Protein AF-A0A420BGP9-F1 (afdb_monomer_lite)

Sequence (147 aa):
MNAETLNRTTQRAAYSGKPAFKDFQPILDAHGINYHEGDVWLTVGGDAAPDGYLFFLSVRLLDIPKALDAVLPILRSADIVYRIARNELEASKIRNSDYGHHLDGKMIQIQPSCMEQAVQHEDFIVGPYYVYVRPNLAYPIDYGETG

Foldseek 3Di:
DDDDDDDDDDDDPPPPVDDPWDFCVVLCVVVVFDFDDDDFKTKGADDFAQFWKKKFFQDDLVCVSVLCVQCVVVCVVLVWIKIAGGTSVSQVCLCVCVVHPVSHSRRIMIIGNDPVSCVVCVCSNPVPTPIDMDGNVVDDDCPPPDD

Organism: Sphingobacterium detergens (NCBI:txid1145106)

Radius of gyration: 21.25 Å; chains: 1; bounding box: 45×34×94 Å

Structure (mmCIF, N/CA/C/O backbone):
data_AF-A0A420BGP9-F1
#
_entry.id   AF-A0A420BGP9-F1
#
loop_
_atom_site.group_PDB
_atom_site.id
_atom_site.type_symbol
_atom_site.label_atom_id
_atom_site.label_alt_id
_atom_site.label_comp_id
_atom_site.label_asym_id
_atom_site.label_entity_id
_atom_site.label_seq_id
_atom_site.pdbx_PDB_ins_code
_atom_site.Cartn_x
_atom_site.Cartn_y
_atom_site.Cartn_z
_atom_site.occupancy
_atom_site.B_iso_or_equiv
_atom_site.auth_seq_id
_atom_site.auth_comp_id
_atom_site.auth_asym_id
_atom_site.auth_atom_id
_atom_site.pdbx_PDB_model_num
ATOM 1 N N . MET A 1 1 ? -22.890 15.375 60.519 1.00 49.16 1 MET A N 1
ATOM 2 C CA . MET A 1 1 ? -21.671 14.582 60.265 1.00 49.16 1 MET A CA 1
ATOM 3 C C . MET A 1 1 ? -22.089 13.284 59.604 1.00 49.16 1 MET A C 1
ATOM 5 O O . MET A 1 1 ? -22.785 12.513 60.242 1.00 49.16 1 MET A O 1
ATOM 9 N N . ASN A 1 2 ? -21.748 13.115 58.328 1.00 37.75 2 ASN A N 1
ATOM 10 C CA . ASN A 1 2 ? -21.293 11.865 57.719 1.00 37.75 2 ASN A CA 1
ATOM 11 C C . ASN A 1 2 ? -20.614 12.242 56.398 1.00 37.75 2 ASN A C 1
ATOM 13 O O . ASN A 1 2 ? -21.055 13.156 55.703 1.00 37.75 2 ASN A O 1
ATOM 17 N N . ALA A 1 3 ? -19.450 11.645 56.187 1.00 42.88 3 ALA A N 1
ATOM 18 C CA . ALA A 1 3 ? -18.437 12.060 55.241 1.00 42.88 3 ALA A CA 1
ATOM 19 C C . ALA A 1 3 ? -18.670 11.419 53.871 1.00 42.88 3 ALA A C 1
ATOM 21 O O . ALA A 1 3 ? -18.455 10.225 53.718 1.00 42.88 3 ALA A O 1
ATOM 22 N N . GLU A 1 4 ? -19.033 12.230 52.881 1.00 43.62 4 GLU A N 1
ATOM 23 C CA . GLU A 1 4 ? -18.861 11.918 51.458 1.00 43.62 4 GLU A CA 1
ATOM 24 C C . GLU A 1 4 ? -18.341 13.176 50.751 1.00 43.62 4 GLU A C 1
ATOM 26 O O . GLU A 1 4 ? -19.028 13.863 49.998 1.00 43.62 4 GLU A O 1
ATOM 31 N N . THR A 1 5 ? -17.088 13.502 51.062 1.00 49.12 5 THR A N 1
ATOM 32 C CA . THR A 1 5 ? -16.248 14.404 50.271 1.00 49.12 5 THR A CA 1
ATOM 33 C C . THR A 1 5 ? -15.076 13.575 49.737 1.00 49.12 5 THR A C 1
ATOM 35 O O . THR A 1 5 ? -14.580 12.718 50.463 1.00 49.12 5 THR A O 1
ATOM 38 N N . LEU A 1 6 ? -14.611 13.910 48.524 1.00 40.31 6 LEU A N 1
ATOM 39 C CA . LEU A 1 6 ? -13.624 13.249 47.639 1.00 40.31 6 LEU A CA 1
ATOM 40 C C . LEU A 1 6 ? -14.265 12.197 46.707 1.00 40.31 6 LEU A C 1
ATOM 42 O O . LEU A 1 6 ? -14.652 11.134 47.153 1.00 40.31 6 LEU A O 1
ATOM 46 N N . ASN A 1 7 ? -14.430 12.393 45.394 1.00 41.84 7 ASN A N 1
ATOM 47 C CA . ASN A 1 7 ? -13.567 13.093 44.443 1.00 41.84 7 ASN A CA 1
ATOM 48 C C . ASN A 1 7 ? -14.364 13.715 43.281 1.00 41.84 7 ASN A C 1
ATOM 50 O O . ASN A 1 7 ? -14.895 13.027 42.413 1.00 41.84 7 ASN A O 1
ATOM 54 N N . ARG A 1 8 ? -14.315 15.049 43.194 1.00 44.25 8 ARG A N 1
ATOM 55 C CA . ARG A 1 8 ? -14.116 15.724 41.905 1.00 44.25 8 ARG A CA 1
ATOM 56 C C . ARG A 1 8 ? -12.670 15.452 41.488 1.00 44.25 8 ARG A C 1
ATOM 58 O O . ARG A 1 8 ? -11.810 15.655 42.335 1.00 44.25 8 ARG A O 1
ATOM 65 N N . THR A 1 9 ? -12.446 15.016 40.246 1.00 44.09 9 THR A N 1
ATOM 66 C CA . THR A 1 9 ? -11.233 15.054 39.378 1.00 44.09 9 THR A CA 1
ATOM 67 C C . THR A 1 9 ? -11.354 13.789 38.513 1.00 44.09 9 THR A C 1
ATOM 69 O O . THR A 1 9 ? -11.141 12.696 39.009 1.00 44.09 9 THR A O 1
ATOM 72 N N . THR A 1 10 ? -11.930 13.813 37.309 1.00 41.25 10 THR A N 1
ATOM 73 C CA . THR A 1 10 ? -11.361 14.464 36.122 1.00 41.25 10 THR A CA 1
ATOM 74 C C . THR A 1 10 ? -12.482 14.820 35.136 1.00 41.25 10 THR A C 1
ATOM 76 O O . THR A 1 10 ? -12.994 13.977 34.404 1.00 41.25 10 THR A O 1
ATOM 79 N N . GLN A 1 11 ? -12.854 16.100 35.096 1.00 40.59 11 GLN A N 1
ATOM 80 C CA . GLN A 1 11 ? -13.296 16.728 33.852 1.00 40.59 11 GLN A CA 1
ATOM 81 C C . GLN A 1 11 ? -12.111 16.760 32.874 1.00 40.59 11 GLN A C 1
ATOM 83 O O . GLN A 1 11 ? -10.978 16.962 33.305 1.00 40.59 11 GLN A O 1
ATOM 88 N N . ARG A 1 12 ? -12.429 16.706 31.572 1.00 36.25 12 ARG A N 1
ATOM 89 C CA . ARG A 1 12 ? -11.566 16.935 30.393 1.00 36.25 12 ARG A CA 1
ATOM 90 C C . ARG A 1 12 ? -10.808 15.717 29.851 1.00 36.25 12 ARG A C 1
ATOM 92 O O . ARG A 1 12 ? -9.587 15.671 29.891 1.00 36.25 12 ARG A O 1
ATOM 99 N N . ALA A 1 13 ? -11.516 14.861 29.119 1.00 37.97 13 ALA A N 1
ATOM 100 C CA . ALA A 1 13 ? -11.047 14.610 27.760 1.00 37.97 13 ALA A CA 1
ATOM 101 C C . ALA A 1 13 ? -11.602 15.757 26.912 1.00 37.97 13 ALA A C 1
ATOM 103 O O . ALA A 1 13 ? -12.792 15.815 26.605 1.00 37.97 13 ALA A O 1
ATOM 104 N N . ALA A 1 14 ? -10.761 16.757 26.667 1.00 41.56 14 ALA A N 1
ATOM 105 C CA . ALA A 1 14 ? -11.062 17.786 25.697 1.00 4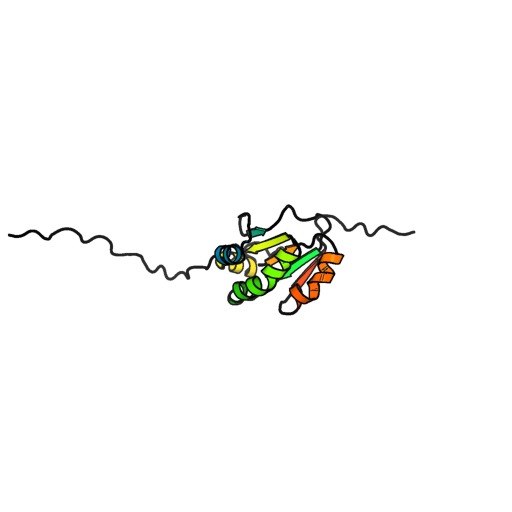1.56 14 ALA A CA 1
ATOM 106 C C . ALA A 1 14 ? -11.384 17.090 24.369 1.00 41.56 14 ALA A C 1
ATOM 108 O O . ALA A 1 14 ? -10.537 16.385 23.823 1.00 41.56 14 ALA A O 1
ATOM 109 N N . TYR A 1 15 ? -12.590 17.309 23.843 1.00 44.19 15 TYR A N 1
ATOM 110 C CA . TYR A 1 15 ? -12.827 17.231 22.408 1.00 44.19 15 TYR A CA 1
ATOM 111 C C . TYR A 1 15 ? -11.928 18.292 21.761 1.00 44.19 15 TYR A C 1
ATOM 113 O O . TYR A 1 15 ? -12.325 19.427 21.511 1.00 44.19 15 TYR A O 1
ATOM 121 N N . SER A 1 16 ? -10.660 17.942 21.559 1.00 42.75 16 SER A N 1
ATOM 122 C CA . SER A 1 16 ? -9.833 18.554 20.536 1.00 42.75 16 SER A CA 1
ATOM 123 C C . SER A 1 16 ? -10.553 18.218 19.238 1.00 42.75 16 SER A C 1
ATOM 125 O O . SER A 1 16 ? -10.522 17.065 18.823 1.00 42.75 16 SER A O 1
ATOM 127 N N . GLY A 1 17 ? -11.253 19.184 18.641 1.00 45.53 17 GLY A N 1
ATOM 128 C CA . GLY A 1 17 ? -11.981 19.059 17.371 1.00 45.53 17 GLY A CA 1
ATOM 129 C C . GLY A 1 17 ? -11.091 18.769 16.153 1.00 45.53 17 GLY A C 1
ATOM 130 O O . GLY A 1 17 ? -11.352 19.276 15.068 1.00 45.53 17 GLY A O 1
ATOM 131 N N . LYS A 1 18 ? -10.022 17.988 16.329 1.00 50.81 18 LYS A N 1
ATOM 132 C CA . LYS A 1 18 ? -9.254 17.362 15.262 1.00 50.81 18 LYS A CA 1
ATOM 133 C C . LYS A 1 18 ? -9.907 16.011 14.959 1.00 50.81 18 LYS A C 1
ATOM 135 O O . LYS A 1 18 ? -10.157 15.260 15.903 1.00 50.81 18 LYS A O 1
ATOM 140 N N . PRO A 1 19 ? -10.196 15.692 13.689 1.00 54.56 19 PRO A N 1
ATOM 141 C CA . PRO A 1 19 ? -10.673 14.363 13.337 1.00 54.56 19 PRO A CA 1
ATOM 142 C C . PRO A 1 19 ? -9.646 13.324 13.806 1.00 54.56 19 PRO A C 1
ATOM 144 O O . PRO A 1 19 ? -8.446 13.492 13.585 1.00 54.56 19 PRO A O 1
ATOM 147 N N . ALA A 1 20 ? -10.110 12.281 14.495 1.00 70.50 20 ALA A N 1
ATOM 148 C CA . ALA A 1 20 ? -9.287 11.111 14.766 1.00 70.50 20 ALA A CA 1
ATOM 149 C C . ALA A 1 20 ? -9.042 10.417 13.421 1.00 70.50 20 ALA A C 1
ATOM 151 O O . ALA A 1 20 ? -9.976 9.880 12.828 1.00 70.50 20 ALA A O 1
ATOM 152 N N . PHE A 1 21 ? -7.817 10.512 12.910 1.00 79.44 21 PHE A N 1
ATOM 153 C CA . PHE A 1 21 ? -7.419 9.821 11.688 1.00 79.44 21 PHE A CA 1
ATOM 154 C C . PHE A 1 21 ? -7.433 8.317 11.935 1.00 79.44 21 PHE A C 1
ATOM 156 O O . PHE A 1 21 ? -6.948 7.863 12.971 1.00 79.44 21 PHE A O 1
ATOM 163 N N . LYS A 1 22 ? -8.002 7.553 11.001 1.00 88.00 22 LYS A N 1
ATOM 164 C CA . LYS A 1 22 ? -8.063 6.095 11.129 1.00 88.00 22 LYS A CA 1
ATOM 165 C C . LYS A 1 22 ? -6.757 5.445 10.692 1.00 88.00 22 LYS A C 1
ATOM 167 O O . LYS A 1 22 ? -6.215 5.775 9.637 1.00 88.00 22 LYS A O 1
ATOM 172 N N . ASP A 1 23 ? -6.309 4.498 11.500 1.00 93.06 23 ASP A N 1
ATOM 173 C CA . ASP A 1 23 ? -5.186 3.609 11.227 1.00 93.06 23 ASP A CA 1
ATOM 174 C C . ASP A 1 23 ? -5.584 2.513 10.226 1.00 93.06 23 ASP A C 1
ATOM 176 O O . ASP A 1 23 ? -6.724 2.037 10.241 1.00 93.06 23 ASP A O 1
ATOM 180 N N . PHE A 1 24 ? -4.663 2.121 9.338 1.00 94.50 24 PHE A N 1
ATOM 181 C CA . PHE A 1 24 ? -4.903 1.055 8.349 1.00 94.50 24 PHE A CA 1
ATOM 182 C C . PHE A 1 24 ? -4.364 -0.311 8.793 1.00 94.50 24 PHE A C 1
ATOM 184 O O . PHE A 1 24 ? -4.727 -1.325 8.199 1.00 94.50 24 PHE A O 1
ATOM 191 N N . GLN A 1 25 ? -3.581 -0.363 9.874 1.00 96.19 25 GLN A N 1
ATOM 192 C CA . GLN A 1 25 ? -3.100 -1.589 10.518 1.00 96.19 25 GLN A CA 1
ATOM 193 C C . GLN A 1 25 ? -4.229 -2.604 10.780 1.00 96.19 25 GLN A C 1
ATOM 195 O O . GLN A 1 25 ? -4.081 -3.749 10.353 1.00 96.19 25 GLN A O 1
ATOM 200 N N . PRO A 1 26 ? -5.402 -2.216 11.337 1.00 96.06 26 PRO A N 1
ATOM 201 C CA . PRO A 1 26 ? -6.471 -3.179 11.610 1.00 96.06 26 PRO A CA 1
ATOM 202 C C . PRO A 1 26 ? -7.010 -3.881 10.356 1.00 96.06 26 PRO A C 1
ATOM 204 O O . PRO A 1 26 ? -7.560 -4.975 10.452 1.00 96.06 26 PRO A O 1
ATOM 207 N N . ILE A 1 27 ? -6.867 -3.260 9.179 1.00 95.50 27 ILE A N 1
ATOM 208 C CA . ILE A 1 27 ? -7.263 -3.863 7.902 1.00 95.50 27 ILE A CA 1
ATOM 209 C C . ILE A 1 27 ? -6.272 -4.975 7.547 1.00 95.50 27 ILE A C 1
ATOM 211 O O . ILE A 1 27 ? -6.688 -6.085 7.236 1.00 95.50 27 ILE A O 1
ATOM 215 N N . LEU A 1 28 ? -4.964 -4.723 7.654 1.00 95.06 28 LEU A N 1
ATOM 216 C CA . LEU A 1 28 ? -3.946 -5.756 7.423 1.00 95.06 28 LEU A CA 1
ATOM 217 C C . LEU A 1 28 ? -4.094 -6.925 8.409 1.00 95.06 28 LEU A C 1
ATOM 219 O O . LEU A 1 28 ? -4.064 -8.084 7.989 1.00 95.06 28 LEU A O 1
ATOM 223 N N . ASP A 1 29 ? -4.351 -6.622 9.684 1.00 95.69 29 ASP A N 1
ATOM 224 C CA . ASP A 1 29 ? -4.584 -7.625 10.727 1.00 95.69 29 ASP A CA 1
ATOM 225 C C . ASP A 1 29 ? -5.802 -8.505 10.410 1.00 95.69 29 ASP A C 1
ATOM 227 O O . ASP A 1 29 ? -5.738 -9.730 10.532 1.00 95.69 29 ASP A O 1
ATOM 231 N N . ALA A 1 30 ? -6.903 -7.905 9.938 1.00 95.75 30 ALA A N 1
ATOM 232 C CA . ALA A 1 30 ? -8.115 -8.632 9.551 1.00 95.75 30 ALA A CA 1
ATOM 233 C C . ALA A 1 30 ? -7.883 -9.602 8.380 1.00 95.75 30 ALA A C 1
ATOM 235 O O . ALA A 1 30 ? -8.520 -10.654 8.310 1.00 95.75 30 ALA A O 1
ATOM 236 N N . HIS A 1 31 ? -6.943 -9.282 7.486 1.00 94.19 31 HIS A N 1
ATOM 237 C CA . HIS A 1 31 ? -6.520 -10.161 6.392 1.00 94.19 31 HIS A CA 1
ATOM 238 C C . HIS A 1 31 ? -5.385 -11.118 6.791 1.00 94.19 31 HIS A C 1
ATOM 240 O O . HIS A 1 31 ? -4.938 -11.905 5.954 1.00 94.19 31 HIS A O 1
ATOM 246 N N . GLY A 1 32 ? -4.923 -11.098 8.047 1.00 95.44 32 GLY A N 1
ATOM 247 C CA . GLY A 1 32 ? -3.838 -11.948 8.547 1.00 95.44 32 GLY A CA 1
ATOM 248 C C . GLY A 1 32 ? -2.492 -11.661 7.878 1.00 95.44 32 GLY A C 1
ATOM 249 O O . GLY A 1 32 ? -1.751 -12.594 7.563 1.00 95.44 32 GLY A O 1
ATOM 250 N N . ILE A 1 33 ? -2.220 -10.388 7.590 1.00 95.44 33 ILE A N 1
ATOM 251 C CA . ILE A 1 33 ? -1.038 -9.934 6.861 1.00 95.44 33 ILE A CA 1
ATOM 252 C C . ILE A 1 33 ? -0.036 -9.326 7.838 1.00 95.44 33 ILE A C 1
ATOM 254 O O . ILE A 1 33 ? -0.332 -8.345 8.512 1.00 95.44 33 ILE A O 1
ATOM 258 N N . ASN A 1 34 ? 1.175 -9.879 7.860 1.00 95.50 34 ASN A N 1
ATOM 259 C CA . ASN A 1 34 ? 2.283 -9.309 8.621 1.00 95.50 34 ASN A CA 1
ATOM 260 C C . ASN A 1 34 ? 2.896 -8.128 7.863 1.00 95.50 34 ASN A C 1
ATOM 262 O O . ASN A 1 34 ? 3.056 -8.186 6.643 1.00 95.50 34 ASN A O 1
ATOM 266 N N . TYR A 1 35 ? 3.279 -7.085 8.591 1.00 96.12 35 TYR A N 1
ATOM 267 C CA . TYR A 1 35 ? 3.872 -5.882 8.017 1.00 96.12 35 TYR A CA 1
ATOM 268 C C . TYR A 1 35 ? 4.980 -5.318 8.909 1.00 96.12 35 TYR A C 1
ATOM 270 O O . TYR A 1 35 ? 5.049 -5.583 10.110 1.00 96.12 35 TYR A O 1
ATOM 278 N N . HIS A 1 36 ? 5.828 -4.492 8.306 1.00 94.88 36 HIS A N 1
ATOM 279 C CA . HIS A 1 36 ? 6.812 -3.665 8.988 1.00 94.88 36 HIS A CA 1
ATOM 280 C C . HIS A 1 36 ? 6.378 -2.203 8.937 1.00 94.88 36 HIS A C 1
ATOM 282 O O . HIS A 1 36 ? 6.001 -1.692 7.880 1.00 94.88 36 HIS A O 1
ATOM 288 N N . GLU A 1 37 ? 6.435 -1.521 10.077 1.00 93.06 37 GLU A N 1
ATOM 289 C CA . GLU A 1 37 ? 6.184 -0.085 10.137 1.00 93.06 37 GLU A CA 1
ATOM 290 C C . GLU A 1 37 ? 7.458 0.685 9.766 1.00 93.06 37 GLU A C 1
ATOM 292 O O . GLU A 1 37 ? 8.528 0.473 10.338 1.00 93.06 37 GLU A O 1
ATOM 297 N N . GLY A 1 38 ? 7.333 1.568 8.779 1.00 87.88 38 GLY A N 1
ATOM 298 C CA . GLY A 1 38 ? 8.317 2.585 8.432 1.00 87.88 38 GLY A CA 1
ATOM 299 C C . GLY A 1 38 ? 7.778 3.983 8.733 1.00 87.88 38 GLY A C 1
ATOM 300 O O . GLY A 1 38 ? 6.739 4.142 9.363 1.00 87.88 38 GLY A O 1
ATOM 301 N N . ASP A 1 39 ? 8.469 5.014 8.245 1.00 88.44 39 ASP A N 1
ATOM 302 C CA . ASP A 1 39 ? 8.147 6.419 8.540 1.00 88.44 39 ASP A CA 1
ATOM 303 C C . ASP A 1 39 ? 6.672 6.784 8.262 1.00 88.44 39 ASP A C 1
ATOM 305 O O . ASP A 1 39 ? 5.896 7.061 9.179 1.00 88.44 39 ASP A O 1
ATOM 309 N N . VAL A 1 40 ? 6.257 6.708 6.994 1.00 93.44 40 VAL A N 1
ATOM 310 C CA . VAL A 1 40 ? 4.874 6.996 6.561 1.00 93.44 40 VAL A CA 1
ATOM 311 C C . VAL A 1 40 ? 4.140 5.756 6.041 1.00 93.44 40 VAL A C 1
ATOM 313 O O . VAL A 1 40 ? 2.977 5.847 5.644 1.00 93.44 40 VAL A O 1
ATOM 316 N N . TRP A 1 41 ? 4.808 4.598 6.046 1.00 95.38 41 TRP A N 1
ATOM 317 C CA . TRP A 1 41 ? 4.391 3.380 5.350 1.00 95.38 41 TRP A CA 1
ATOM 318 C C . TRP A 1 41 ? 4.219 2.191 6.295 1.00 95.38 41 TRP A C 1
ATOM 320 O O . TRP A 1 41 ? 4.997 2.010 7.227 1.00 95.38 41 TRP A O 1
ATOM 330 N N . LEU A 1 42 ? 3.260 1.330 5.970 1.00 96.12 42 LEU A N 1
ATOM 331 C CA . LEU A 1 42 ? 3.226 -0.074 6.369 1.00 96.12 42 LEU A CA 1
ATOM 332 C C . LEU A 1 42 ? 3.673 -0.885 5.155 1.00 96.12 42 LEU A C 1
ATOM 334 O O . LEU A 1 42 ? 3.042 -0.801 4.100 1.00 96.12 42 LEU A O 1
ATOM 338 N N . THR A 1 43 ? 4.764 -1.629 5.291 1.00 95.25 43 THR A N 1
ATOM 339 C CA . THR A 1 43 ? 5.373 -2.409 4.207 1.00 95.25 43 THR A CA 1
ATOM 340 C C . THR A 1 43 ? 5.114 -3.893 4.425 1.00 95.25 43 THR A C 1
ATOM 342 O O . THR A 1 43 ? 5.313 -4.399 5.527 1.00 95.25 43 THR A O 1
ATOM 345 N N . VAL A 1 44 ? 4.690 -4.590 3.374 1.00 95.31 44 VAL A N 1
ATOM 346 C CA . VAL A 1 44 ? 4.390 -6.024 3.368 1.00 95.31 44 VAL A CA 1
ATOM 347 C C . VAL A 1 44 ? 5.295 -6.722 2.359 1.00 95.31 44 VAL A C 1
ATOM 349 O O . VAL A 1 44 ? 5.403 -6.281 1.214 1.00 95.31 44 VAL A O 1
ATOM 352 N N . GLY A 1 45 ? 5.907 -7.828 2.786 1.00 91.50 45 GLY A N 1
ATOM 353 C CA . GLY A 1 45 ? 6.876 -8.590 1.997 1.00 91.50 45 GLY A CA 1
ATOM 354 C C . GLY A 1 45 ? 8.333 -8.216 2.298 1.00 91.50 45 GLY A C 1
ATOM 355 O O . GLY A 1 45 ? 8.616 -7.511 3.268 1.00 91.50 45 GLY A O 1
ATOM 356 N N . GLY A 1 46 ? 9.254 -8.755 1.494 1.00 81.88 46 GLY A N 1
ATOM 357 C CA . GLY A 1 46 ? 10.697 -8.505 1.593 1.00 81.88 46 GLY A CA 1
ATOM 358 C C . GLY A 1 46 ? 11.162 -7.262 0.828 1.00 81.88 46 GLY A C 1
ATOM 359 O O . GLY A 1 46 ? 10.354 -6.436 0.402 1.00 81.88 46 GLY A O 1
ATOM 360 N N . ASP A 1 47 ? 12.477 -7.137 0.639 1.00 73.25 47 ASP A N 1
ATOM 361 C CA . ASP A 1 47 ? 13.056 -6.059 -0.165 1.00 73.25 47 ASP A CA 1
ATOM 362 C C . ASP A 1 47 ? 12.549 -6.134 -1.612 1.00 73.25 47 ASP A C 1
ATOM 364 O O . ASP A 1 47 ? 12.526 -7.200 -2.232 1.00 73.25 47 ASP A O 1
ATOM 368 N N . ALA A 1 48 ? 12.115 -4.992 -2.146 1.00 65.88 48 ALA A N 1
ATOM 369 C CA . ALA A 1 48 ? 11.580 -4.903 -3.498 1.00 65.88 48 ALA A CA 1
ATOM 370 C C . ALA A 1 48 ? 12.606 -5.385 -4.534 1.00 65.88 48 ALA A C 1
ATOM 372 O O . ALA A 1 48 ? 13.786 -5.034 -4.457 1.00 65.88 48 ALA A O 1
ATOM 373 N N . ALA A 1 49 ? 12.144 -6.132 -5.540 1.00 62.12 49 ALA A N 1
ATOM 374 C CA . ALA A 1 49 ? 12.996 -6.532 -6.651 1.00 62.12 49 ALA A CA 1
ATOM 375 C C . ALA A 1 49 ? 13.530 -5.281 -7.392 1.00 62.12 49 ALA A C 1
ATOM 377 O O . ALA A 1 49 ? 12.748 -4.368 -7.695 1.00 62.12 49 ALA A O 1
ATOM 378 N N . PRO A 1 50 ? 14.842 -5.215 -7.688 1.00 56.59 50 PRO A N 1
ATOM 379 C CA . PRO A 1 50 ? 15.456 -4.054 -8.333 1.00 56.59 50 PRO A CA 1
ATOM 380 C C . PRO A 1 50 ? 14.903 -3.794 -9.744 1.00 56.59 50 PRO A C 1
ATOM 382 O O . PRO A 1 50 ? 14.760 -2.633 -10.122 1.00 56.59 50 PRO A O 1
ATOM 385 N N . ASP A 1 51 ? 14.476 -4.842 -10.453 1.00 61.47 51 ASP A N 1
ATOM 386 C CA . ASP A 1 51 ? 14.082 -4.796 -11.872 1.00 61.47 51 ASP A CA 1
ATOM 387 C C . ASP A 1 51 ? 12.553 -4.789 -12.095 1.00 61.47 51 ASP A C 1
ATOM 389 O O . ASP A 1 51 ? 12.039 -5.259 -13.111 1.00 61.47 51 ASP A O 1
ATOM 393 N N . GLY A 1 52 ? 11.798 -4.282 -11.116 1.00 66.31 52 GLY A N 1
ATOM 394 C CA . GLY A 1 52 ? 10.337 -4.384 -11.084 1.00 66.31 52 GLY A CA 1
ATOM 395 C C . GLY A 1 52 ? 9.555 -3.229 -11.722 1.00 66.31 52 GLY A C 1
ATOM 396 O O . GLY A 1 52 ? 10.050 -2.126 -11.971 1.00 66.31 52 GLY A O 1
ATOM 397 N N . TYR A 1 53 ? 8.261 -3.471 -11.913 1.00 78.56 53 TYR A N 1
ATOM 398 C CA . TYR A 1 53 ? 7.266 -2.430 -12.170 1.00 78.56 53 TYR A CA 1
ATOM 399 C C . TYR A 1 53 ? 6.800 -1.832 -10.842 1.00 78.56 53 TYR A C 1
ATOM 401 O O . TYR A 1 53 ? 6.820 -2.486 -9.802 1.00 78.56 53 TYR A O 1
ATOM 409 N N . LEU A 1 54 ? 6.363 -0.577 -10.866 1.00 85.81 54 LEU A N 1
ATOM 410 C CA . LEU A 1 54 ? 5.680 0.048 -9.741 1.00 85.81 54 LEU A CA 1
ATOM 411 C C . LEU A 1 54 ? 4.275 0.431 -10.171 1.00 85.81 54 LEU A C 1
ATOM 413 O O . LEU A 1 54 ? 4.102 1.253 -11.074 1.00 85.81 54 LEU A O 1
ATOM 417 N N . PHE A 1 55 ? 3.289 -0.128 -9.480 1.00 87.69 55 PHE A N 1
ATOM 418 C CA . PHE A 1 55 ? 1.909 0.316 -9.570 1.00 87.69 55 PHE A CA 1
ATOM 419 C C . PHE A 1 55 ? 1.597 1.220 -8.389 1.00 87.69 55 PHE A C 1
ATOM 421 O O . PHE A 1 55 ? 1.815 0.856 -7.233 1.00 87.69 55 PHE A O 1
ATOM 428 N N . PHE A 1 56 ? 1.051 2.393 -8.675 1.00 89.25 56 PHE A N 1
ATOM 429 C CA . PHE A 1 56 ? 0.504 3.272 -7.652 1.00 89.25 56 PHE A CA 1
ATOM 430 C C . PHE A 1 56 ? -1.006 3.325 -7.785 1.00 89.25 56 PHE A C 1
ATOM 432 O O . PHE A 1 56 ? -1.497 3.638 -8.868 1.00 89.25 56 PHE A O 1
ATOM 439 N N . LEU A 1 57 ? -1.729 3.065 -6.694 1.00 88.44 57 LEU A N 1
ATOM 440 C CA . LEU A 1 57 ? -3.180 3.220 -6.673 1.00 88.44 57 LEU A CA 1
ATOM 441 C C . LEU A 1 57 ? -3.520 4.572 -6.065 1.00 88.44 57 LEU A C 1
ATOM 443 O O . LEU A 1 57 ? -3.332 4.818 -4.868 1.00 88.44 57 LEU A O 1
ATOM 447 N N . SER A 1 58 ? -4.059 5.439 -6.913 1.00 85.44 58 SER A N 1
ATOM 448 C CA . SER A 1 58 ? -4.611 6.720 -6.509 1.00 85.44 58 SER A CA 1
ATOM 449 C C . SER A 1 58 ? -6.102 6.565 -6.246 1.00 85.44 58 SER A C 1
ATOM 451 O O . SER A 1 58 ? -6.916 6.474 -7.165 1.00 85.44 58 SER A O 1
ATOM 453 N N . VAL A 1 59 ? -6.466 6.549 -4.967 1.00 88.25 59 VAL A N 1
ATOM 454 C CA . VAL A 1 59 ? -7.855 6.427 -4.512 1.00 88.25 59 VAL A CA 1
ATOM 455 C C . VAL A 1 59 ? -8.244 7.621 -3.647 1.00 88.25 59 VAL A C 1
ATOM 457 O O . VAL A 1 59 ? -7.392 8.320 -3.093 1.00 88.25 59 VAL A O 1
ATOM 460 N N . ARG A 1 60 ? -9.546 7.894 -3.526 1.00 89.25 60 ARG A N 1
ATOM 461 C CA . ARG A 1 60 ? -10.021 8.907 -2.574 1.00 89.25 60 ARG A CA 1
ATOM 462 C C . ARG A 1 60 ? -9.708 8.427 -1.159 1.00 89.25 60 ARG A C 1
ATOM 464 O O . ARG A 1 60 ? -9.852 7.246 -0.873 1.00 89.25 60 ARG A O 1
ATOM 471 N N . LEU A 1 61 ? -9.360 9.352 -0.263 1.00 90.00 61 LEU A N 1
ATOM 472 C CA . LEU A 1 61 ? -8.979 9.037 1.121 1.00 90.00 61 LEU A CA 1
ATOM 473 C C . LEU A 1 61 ? -10.009 8.136 1.831 1.00 90.00 61 LEU A C 1
ATOM 475 O O . LEU A 1 61 ? -9.642 7.154 2.462 1.00 90.00 61 LEU A O 1
ATOM 479 N N . LEU A 1 62 ? -11.299 8.440 1.652 1.00 89.62 62 LEU A N 1
ATOM 480 C CA . LEU A 1 62 ? -12.414 7.684 2.238 1.00 89.62 62 LEU A CA 1
ATOM 481 C C . LEU A 1 62 ? -12.616 6.292 1.617 1.00 89.62 62 LEU A C 1
ATOM 483 O O . LEU A 1 62 ? -13.238 5.438 2.239 1.00 89.62 62 LEU A O 1
ATOM 487 N N . ASP A 1 63 ? -12.099 6.071 0.407 1.00 91.31 63 ASP A N 1
ATOM 488 C CA . ASP A 1 63 ? -12.214 4.810 -0.326 1.00 91.31 63 ASP A CA 1
ATOM 489 C C . ASP A 1 63 ? -10.990 3.900 -0.117 1.00 91.31 63 ASP A C 1
ATOM 491 O O . ASP A 1 63 ? -11.015 2.762 -0.583 1.00 91.31 63 ASP A O 1
ATOM 495 N N . ILE A 1 64 ? -9.943 4.351 0.597 1.00 92.06 64 ILE A N 1
ATOM 496 C CA . ILE A 1 64 ? -8.749 3.530 0.873 1.00 92.06 64 ILE A CA 1
ATOM 497 C C . ILE A 1 64 ? -9.121 2.198 1.532 1.00 92.06 64 ILE A C 1
ATOM 499 O O . ILE A 1 64 ? -8.702 1.176 0.995 1.00 92.06 64 ILE A O 1
ATOM 503 N N . PRO A 1 65 ? -9.931 2.141 2.611 1.00 93.19 65 PRO A N 1
ATOM 504 C CA . PRO A 1 65 ? -10.257 0.860 3.238 1.00 93.19 65 PRO A CA 1
ATOM 505 C C . PRO A 1 65 ? -10.927 -0.117 2.270 1.00 93.19 65 PRO A C 1
ATOM 507 O O . PRO A 1 65 ? -10.522 -1.268 2.166 1.00 93.19 65 PRO A O 1
ATOM 510 N N . LYS A 1 66 ? -11.883 0.380 1.475 1.00 91.81 66 LYS A N 1
ATOM 511 C CA . LYS A 1 66 ? -12.569 -0.411 0.449 1.00 91.81 66 LYS A CA 1
ATOM 512 C C . LYS A 1 66 ? -11.606 -0.901 -0.634 1.00 91.81 66 LYS A C 1
ATOM 514 O O . LYS A 1 66 ? -11.767 -2.011 -1.131 1.00 91.81 66 LYS A O 1
ATOM 519 N N . ALA A 1 67 ? -10.641 -0.070 -1.026 1.00 91.69 67 ALA A N 1
ATOM 520 C CA . ALA A 1 67 ? -9.625 -0.455 -1.993 1.00 91.69 67 ALA A CA 1
ATOM 521 C C . ALA A 1 67 ? -8.699 -1.537 -1.448 1.00 91.69 67 ALA A C 1
ATOM 523 O O . ALA A 1 67 ? -8.461 -2.525 -2.135 1.00 91.69 67 ALA A O 1
ATOM 524 N N . LEU A 1 68 ? -8.249 -1.393 -0.201 1.00 93.44 68 LEU A N 1
ATOM 525 C CA . LEU A 1 68 ? -7.444 -2.400 0.481 1.00 93.44 68 LEU A CA 1
ATOM 526 C C . LEU A 1 68 ? -8.194 -3.731 0.582 1.00 93.44 68 LEU A C 1
ATOM 528 O O . LEU A 1 68 ? -7.663 -4.747 0.148 1.00 93.44 68 LEU A O 1
ATOM 532 N N . ASP A 1 69 ? -9.449 -3.734 1.029 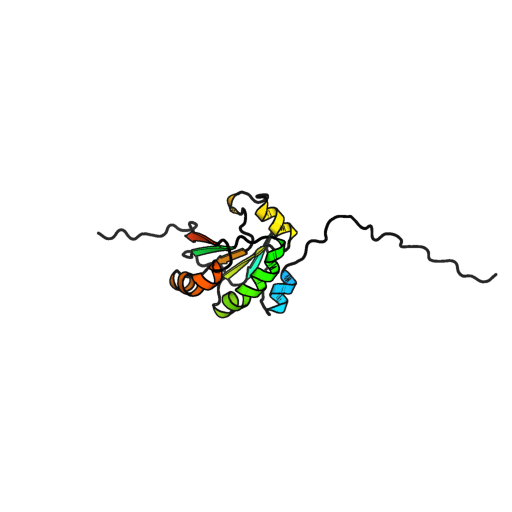1.00 93.62 69 ASP A N 1
ATOM 533 C CA . ASP A 1 69 ? -10.244 -4.967 1.109 1.00 93.62 69 ASP A CA 1
ATOM 534 C C . ASP A 1 69 ? -10.388 -5.690 -0.238 1.00 93.62 69 ASP A C 1
ATOM 536 O O . ASP A 1 69 ? -10.441 -6.919 -0.275 1.00 93.62 69 ASP A O 1
ATOM 540 N N . ALA A 1 70 ? -10.425 -4.944 -1.347 1.00 90.69 70 ALA A N 1
ATOM 541 C CA . ALA A 1 70 ? -10.504 -5.517 -2.685 1.00 90.69 70 ALA A CA 1
ATOM 542 C C . ALA A 1 70 ? -9.165 -6.102 -3.169 1.00 90.69 70 ALA A C 1
ATOM 544 O O . ALA A 1 70 ? -9.155 -7.164 -3.790 1.00 90.69 70 ALA A O 1
ATOM 545 N N . VAL A 1 71 ? -8.041 -5.424 -2.907 1.00 91.75 71 VAL A N 1
ATOM 546 C CA . VAL A 1 71 ? -6.737 -5.795 -3.489 1.00 91.75 71 VAL A CA 1
ATOM 547 C C . VAL A 1 71 ? -5.905 -6.717 -2.598 1.00 91.75 71 VAL A C 1
ATOM 549 O O . VAL A 1 71 ? -5.190 -7.568 -3.122 1.00 91.75 71 VAL A O 1
ATOM 552 N N . LEU A 1 72 ? -6.000 -6.603 -1.267 1.00 94.12 72 LEU A N 1
ATOM 553 C CA . L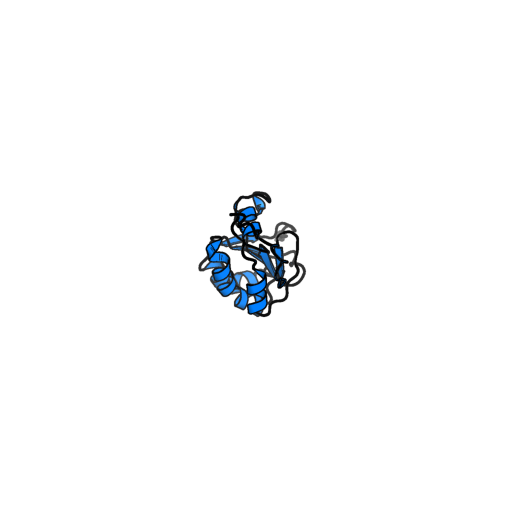EU A 1 72 ? -5.165 -7.360 -0.323 1.00 94.12 72 LEU A CA 1
ATOM 554 C C . LEU A 1 72 ? -5.222 -8.886 -0.525 1.00 94.12 72 LEU A C 1
ATOM 556 O O . LEU A 1 72 ? -4.153 -9.502 -0.512 1.00 94.12 72 LEU A O 1
ATOM 560 N N . PRO A 1 73 ? -6.388 -9.521 -0.778 1.00 93.38 73 PRO A N 1
ATOM 561 C CA . PRO A 1 73 ? -6.437 -10.961 -1.037 1.00 93.38 73 PRO A CA 1
ATOM 562 C C . PRO A 1 73 ? -5.596 -11.376 -2.248 1.00 93.38 73 PRO A C 1
ATOM 564 O O . PRO A 1 73 ? -4.937 -12.415 -2.223 1.00 93.38 73 PRO A O 1
ATOM 567 N N . ILE A 1 74 ? -5.586 -10.543 -3.290 1.00 91.44 74 ILE A N 1
ATOM 568 C CA . ILE A 1 74 ? -4.865 -10.797 -4.538 1.00 91.44 74 ILE A CA 1
ATOM 569 C C . ILE A 1 74 ? -3.366 -10.667 -4.290 1.00 91.44 74 ILE A C 1
ATOM 571 O O . ILE A 1 74 ? -2.625 -11.604 -4.580 1.00 91.44 74 ILE A O 1
ATOM 575 N N . LEU A 1 75 ? -2.939 -9.562 -3.670 1.00 93.25 75 LEU A N 1
ATOM 576 C CA . LEU A 1 75 ? -1.529 -9.307 -3.360 1.00 93.25 75 LEU A CA 1
ATOM 577 C C . LEU A 1 75 ? -0.939 -10.384 -2.455 1.00 93.25 75 LEU A C 1
ATOM 579 O O . LEU A 1 75 ? 0.159 -10.866 -2.714 1.00 93.25 75 LEU A O 1
ATOM 583 N N . ARG A 1 76 ? -1.704 -10.823 -1.450 1.00 93.50 76 ARG A N 1
ATOM 584 C CA . ARG A 1 76 ? -1.316 -11.926 -0.569 1.00 93.50 76 ARG A CA 1
ATOM 585 C C . ARG A 1 76 ? -1.212 -13.252 -1.323 1.00 93.50 76 ARG A C 1
ATOM 587 O O . ARG A 1 76 ? -0.262 -13.992 -1.106 1.00 93.50 76 ARG A O 1
ATOM 594 N N . SER A 1 77 ? -2.181 -13.572 -2.183 1.00 91.81 77 SER A N 1
ATOM 595 C CA . SER A 1 77 ? -2.178 -14.837 -2.937 1.00 91.81 77 SER A CA 1
ATOM 596 C C . SER A 1 77 ? -1.042 -14.928 -3.958 1.00 91.81 77 SER A C 1
ATOM 598 O O . SER A 1 77 ? -0.555 -16.021 -4.234 1.00 91.81 77 SER A O 1
ATOM 600 N N . ALA A 1 78 ? -0.627 -13.781 -4.495 1.00 90.38 78 ALA A N 1
ATOM 601 C CA . ALA A 1 78 ? 0.407 -13.664 -5.510 1.00 90.38 78 ALA A CA 1
ATOM 602 C C . ALA A 1 78 ? 1.804 -13.385 -4.928 1.00 90.38 78 ALA A C 1
ATOM 604 O O . ALA A 1 78 ? 2.743 -13.240 -5.704 1.00 90.38 78 ALA A O 1
ATOM 605 N N . ASP A 1 79 ? 1.935 -13.294 -3.598 1.00 91.62 79 ASP A N 1
ATOM 606 C CA . ASP A 1 79 ? 3.174 -12.930 -2.892 1.00 91.62 79 ASP A CA 1
ATOM 607 C C . ASP A 1 79 ? 3.822 -11.647 -3.451 1.00 91.62 79 ASP A C 1
ATOM 609 O O . ASP A 1 79 ? 5.020 -11.570 -3.722 1.00 91.62 79 ASP A O 1
ATOM 613 N N . ILE A 1 80 ? 2.992 -10.632 -3.708 1.00 91.44 80 ILE A N 1
ATOM 614 C CA . ILE A 1 80 ? 3.443 -9.349 -4.250 1.00 91.44 80 ILE A CA 1
ATOM 615 C C . ILE A 1 80 ? 3.854 -8.437 -3.096 1.00 91.44 80 ILE A C 1
ATOM 617 O O . ILE A 1 80 ? 3.106 -8.273 -2.134 1.00 91.44 80 ILE A O 1
ATOM 621 N N . VAL A 1 81 ? 5.010 -7.783 -3.222 1.00 93.44 81 VAL A N 1
ATOM 622 C CA . VAL A 1 81 ? 5.473 -6.770 -2.265 1.00 93.44 81 VAL A CA 1
ATOM 623 C C . VAL A 1 81 ? 4.660 -5.491 -2.440 1.00 93.44 81 VAL A C 1
ATOM 625 O O . VAL A 1 81 ? 4.418 -5.032 -3.559 1.00 93.44 81 VAL A O 1
ATOM 628 N N . TYR A 1 82 ? 4.240 -4.876 -1.340 1.00 94.44 82 TYR A N 1
ATOM 629 C CA . TYR A 1 82 ? 3.543 -3.595 -1.393 1.00 94.44 82 TYR A CA 1
ATOM 630 C C . TYR A 1 82 ? 3.743 -2.779 -0.122 1.00 94.44 82 TYR A C 1
ATOM 632 O O . TYR A 1 82 ? 4.120 -3.281 0.935 1.00 94.44 82 TYR A O 1
ATOM 640 N N . ARG A 1 83 ? 3.452 -1.485 -0.224 1.00 94.81 83 ARG A N 1
ATOM 641 C CA . ARG A 1 83 ? 3.392 -0.574 0.913 1.00 94.81 83 ARG A CA 1
ATOM 642 C C . ARG A 1 83 ? 2.163 0.312 0.839 1.00 94.81 83 ARG A C 1
ATOM 644 O O . ARG A 1 83 ? 1.756 0.745 -0.240 1.00 94.81 83 ARG A O 1
ATOM 651 N N . ILE A 1 84 ? 1.588 0.596 1.997 1.00 95.69 84 ILE A N 1
ATOM 652 C CA . ILE A 1 84 ? 0.411 1.454 2.146 1.00 95.69 84 ILE A CA 1
ATOM 653 C C . ILE A 1 84 ? 0.725 2.565 3.135 1.00 95.69 84 ILE A C 1
ATOM 655 O O . ILE A 1 84 ? 1.513 2.362 4.056 1.00 95.69 84 ILE A O 1
ATOM 659 N N . ALA A 1 85 ? 0.147 3.748 2.950 1.00 95.81 85 ALA A N 1
ATOM 660 C CA . ALA A 1 85 ? 0.223 4.797 3.962 1.00 95.81 85 ALA A CA 1
ATOM 661 C C . ALA A 1 85 ? -0.241 4.228 5.313 1.00 95.81 85 ALA A C 1
ATOM 663 O O . ALA A 1 85 ? -1.194 3.460 5.342 1.00 95.81 85 ALA A O 1
ATOM 664 N N . ARG A 1 86 ? 0.398 4.564 6.436 1.00 95.00 86 ARG A N 1
ATOM 665 C CA . ARG A 1 86 ? 0.035 3.914 7.715 1.00 95.00 86 ARG A CA 1
ATOM 666 C C . ARG A 1 86 ? -1.352 4.279 8.247 1.00 95.00 86 ARG A C 1
ATOM 668 O O . ARG A 1 86 ? -1.974 3.484 8.940 1.00 95.00 86 ARG A O 1
ATOM 675 N N . ASN A 1 87 ? -1.840 5.472 7.924 1.00 94.56 87 ASN A N 1
ATOM 676 C CA . ASN A 1 87 ? -3.137 5.965 8.372 1.00 94.56 87 ASN A CA 1
ATOM 677 C C . ASN A 1 87 ? -3.660 7.082 7.461 1.00 94.56 87 ASN A C 1
ATOM 679 O O . ASN A 1 87 ? -2.962 7.562 6.562 1.00 94.56 87 ASN A O 1
ATOM 683 N N . GLU A 1 88 ? -4.893 7.524 7.712 1.00 93.69 88 GLU A N 1
ATOM 684 C CA . GLU A 1 88 ? -5.545 8.596 6.950 1.00 93.69 88 GLU A CA 1
ATOM 685 C C . GLU A 1 88 ? -4.772 9.926 6.988 1.00 93.69 88 GLU A C 1
ATOM 687 O O . GLU A 1 88 ? -4.818 10.683 6.016 1.00 93.69 88 GLU A O 1
ATOM 692 N N . LEU A 1 89 ? -4.046 10.224 8.074 1.00 93.94 89 LEU A N 1
ATOM 693 C CA . LEU A 1 89 ? -3.231 11.439 8.154 1.00 93.94 89 LEU A CA 1
ATOM 694 C C . LEU A 1 89 ? -2.090 11.374 7.141 1.00 93.94 89 LEU A C 1
ATOM 696 O O . LEU A 1 89 ? -1.926 12.295 6.343 1.00 93.94 89 LEU A O 1
ATOM 700 N N . GLU A 1 90 ? -1.322 10.285 7.153 1.00 95.31 90 GLU A N 1
ATOM 701 C CA . GLU A 1 90 ? -0.211 10.113 6.219 1.00 95.31 90 GLU A CA 1
ATOM 702 C C . GLU A 1 90 ? -0.698 10.019 4.775 1.00 95.31 90 GLU A C 1
ATOM 704 O O . GLU A 1 90 ? -0.129 10.659 3.893 1.00 95.31 90 GLU A O 1
ATOM 709 N N . ALA A 1 91 ? -1.814 9.331 4.528 1.00 94.31 91 ALA A N 1
ATOM 710 C CA . ALA A 1 91 ? -2.427 9.297 3.207 1.00 94.31 91 ALA A CA 1
ATOM 711 C C . ALA A 1 91 ? -2.857 10.697 2.727 1.00 94.31 91 ALA A C 1
ATOM 713 O O . ALA A 1 91 ? -2.648 11.046 1.563 1.00 94.31 91 ALA A O 1
ATOM 714 N N . SER A 1 92 ? -3.405 11.531 3.618 1.00 93.31 92 SER A N 1
ATOM 715 C CA . SER A 1 92 ? -3.747 12.919 3.294 1.00 93.31 92 SER A CA 1
ATOM 716 C C . SER A 1 92 ? -2.512 13.757 2.965 1.00 93.31 92 SER A C 1
ATOM 718 O O . SER A 1 92 ? -2.558 14.542 2.022 1.00 93.31 92 SER A O 1
ATOM 720 N N . LYS A 1 93 ? -1.419 13.606 3.718 1.00 93.50 93 LYS A N 1
ATOM 721 C CA . LYS A 1 93 ? -0.158 14.319 3.465 1.00 93.50 93 LYS A CA 1
ATOM 722 C C . LYS A 1 93 ? 0.478 13.902 2.136 1.00 93.50 93 LYS A C 1
ATOM 724 O O . LYS A 1 93 ? 0.879 14.758 1.353 1.00 93.50 93 LYS A O 1
ATOM 729 N N . ILE A 1 94 ? 0.498 12.597 1.841 1.00 92.12 94 ILE A N 1
ATOM 730 C CA . ILE A 1 94 ? 0.944 12.040 0.551 1.00 92.12 94 ILE A CA 1
ATOM 731 C C . ILE A 1 94 ? 0.141 12.662 -0.599 1.00 92.12 94 ILE A C 1
ATOM 733 O O . ILE A 1 94 ? 0.718 13.159 -1.562 1.00 92.12 94 ILE A O 1
ATOM 737 N N . ARG A 1 95 ? -1.190 12.703 -0.474 1.00 90.06 95 ARG A N 1
ATOM 738 C CA . ARG A 1 95 ? -2.093 13.312 -1.463 1.00 90.06 95 ARG A CA 1
ATOM 739 C C . ARG A 1 95 ? -1.909 14.825 -1.629 1.00 90.06 95 ARG A C 1
ATOM 741 O O . ARG A 1 95 ? -2.225 15.358 -2.681 1.00 90.06 95 ARG A O 1
ATOM 748 N N . ASN A 1 96 ? -1.456 15.529 -0.599 1.00 88.81 96 ASN A N 1
ATOM 749 C CA . ASN A 1 96 ? -1.251 16.977 -0.654 1.00 88.81 96 ASN A CA 1
ATOM 750 C C . ASN A 1 96 ? 0.184 17.357 -1.052 1.00 88.81 96 ASN A C 1
ATOM 752 O O . ASN A 1 96 ? 0.535 18.532 -1.007 1.00 88.81 96 ASN A O 1
ATOM 756 N N . SER A 1 97 ? 1.004 16.387 -1.480 1.00 89.19 97 SER A N 1
ATOM 757 C CA . SER A 1 97 ? 2.419 16.585 -1.817 1.00 89.19 97 SER A CA 1
ATOM 758 C C . SER A 1 97 ? 3.298 17.065 -0.650 1.00 89.19 97 SER A C 1
ATOM 760 O O . SER A 1 97 ? 4.390 17.579 -0.892 1.00 89.19 97 SER A O 1
ATOM 762 N N . ASP A 1 98 ? 2.902 16.843 0.608 1.00 91.38 98 ASP A N 1
ATOM 763 C CA . ASP A 1 98 ? 3.694 17.250 1.786 1.00 91.38 98 ASP A CA 1
ATOM 764 C C . ASP A 1 98 ? 5.044 16.507 1.855 1.00 91.38 98 ASP A C 1
ATOM 766 O O . ASP A 1 98 ? 6.017 17.007 2.417 1.00 91.38 98 ASP A O 1
ATOM 770 N N . TYR A 1 99 ? 5.116 15.328 1.229 1.00 88.50 99 TYR A N 1
ATOM 771 C CA . TYR A 1 99 ? 6.331 14.520 1.067 1.00 88.50 99 TYR A CA 1
ATOM 772 C C . TYR A 1 99 ? 7.000 14.695 -0.309 1.00 88.50 99 TYR A C 1
ATOM 774 O O . TYR A 1 99 ? 7.882 13.927 -0.690 1.00 88.50 99 TYR A O 1
ATOM 782 N N . GLY A 1 100 ? 6.590 15.716 -1.063 1.00 89.50 100 GLY A N 1
ATOM 783 C CA . GLY A 1 100 ? 7.059 16.018 -2.410 1.00 89.50 100 GLY A CA 1
ATOM 784 C C . GLY A 1 100 ? 6.199 15.400 -3.516 1.00 89.50 100 GLY A C 1
ATOM 785 O O . GLY A 1 100 ? 5.587 14.345 -3.367 1.00 89.50 100 GLY A O 1
ATOM 786 N N . HIS A 1 101 ? 6.212 16.045 -4.685 1.00 86.50 101 HIS A N 1
ATOM 787 C CA . HIS A 1 101 ? 5.365 15.693 -5.836 1.00 86.50 101 HIS A CA 1
ATOM 788 C C . HIS A 1 101 ? 5.581 14.276 -6.382 1.00 86.50 101 HIS A C 1
ATOM 790 O O . HIS A 1 101 ? 4.733 13.729 -7.082 1.00 86.50 101 HIS A O 1
ATOM 796 N N . HIS A 1 102 ? 6.716 13.651 -6.069 1.00 83.12 102 HIS A N 1
ATOM 797 C CA . HIS A 1 102 ? 6.994 12.283 -6.486 1.00 83.12 102 HIS A CA 1
ATOM 798 C C . HIS A 1 102 ? 6.111 11.246 -5.771 1.00 83.12 102 HIS A C 1
ATOM 800 O O . HIS A 1 102 ? 6.015 10.129 -6.278 1.00 83.12 102 HIS A O 1
ATOM 806 N N . LEU A 1 103 ? 5.450 11.606 -4.663 1.00 84.44 103 LEU A N 1
ATOM 807 C CA . LEU A 1 103 ? 4.485 10.772 -3.936 1.00 84.44 103 LEU A CA 1
ATOM 808 C C . LEU A 1 103 ? 3.030 11.231 -4.107 1.00 84.44 103 LEU A C 1
ATOM 810 O O . LEU A 1 103 ? 2.136 10.592 -3.559 1.00 84.44 103 LEU A O 1
ATOM 814 N N . ASP A 1 104 ? 2.773 12.283 -4.886 1.00 87.12 104 ASP A N 1
ATOM 815 C CA . ASP A 1 104 ? 1.430 12.848 -5.018 1.00 87.12 104 ASP A CA 1
ATOM 816 C C . ASP A 1 104 ? 0.413 11.804 -5.504 1.00 87.12 104 ASP A C 1
ATOM 818 O O . ASP A 1 104 ? 0.584 11.181 -6.554 1.00 87.12 104 ASP A O 1
ATOM 822 N N . GLY A 1 105 ? -0.623 11.579 -4.696 1.00 84.44 105 GLY A N 1
ATOM 823 C CA . GLY A 1 105 ? -1.665 10.592 -4.965 1.00 84.44 105 GLY A CA 1
ATOM 824 C C . GLY A 1 105 ? -1.225 9.125 -4.858 1.00 84.44 105 GLY A C 1
ATOM 825 O O . GLY A 1 105 ? -1.990 8.249 -5.256 1.00 84.44 105 GLY A O 1
ATOM 826 N N . LYS A 1 106 ? -0.045 8.809 -4.310 1.00 89.31 106 LYS A N 1
ATOM 827 C CA . LYS A 1 106 ? 0.535 7.450 -4.318 1.00 89.31 106 LYS A CA 1
ATOM 828 C C . LYS A 1 106 ? 0.416 6.730 -2.976 1.00 89.31 106 LYS A C 1
ATOM 830 O O . LYS A 1 106 ? 1.400 6.223 -2.460 1.00 89.31 106 LYS A O 1
ATOM 835 N N . MET A 1 107 ? -0.775 6.698 -2.381 1.00 93.38 107 MET A N 1
ATOM 836 C CA . MET A 1 107 ? -0.976 6.190 -1.008 1.00 93.38 107 MET A CA 1
ATOM 837 C C . MET A 1 107 ? -0.846 4.665 -0.877 1.00 93.38 107 MET A C 1
ATOM 839 O O . MET A 1 107 ? -0.673 4.164 0.231 1.00 93.38 107 MET A O 1
ATOM 843 N N . ILE A 1 108 ? -0.945 3.934 -1.988 1.00 93.69 108 ILE A N 1
ATOM 844 C CA . ILE A 1 108 ? -0.733 2.488 -2.073 1.00 93.69 108 ILE A CA 1
ATOM 845 C C . ILE A 1 108 ? 0.250 2.261 -3.217 1.00 93.69 108 ILE A C 1
ATOM 847 O O . ILE A 1 108 ? 0.017 2.723 -4.337 1.00 93.69 108 ILE A O 1
ATOM 851 N N . GLN A 1 109 ? 1.340 1.560 -2.934 1.00 92.81 109 GLN A N 1
ATOM 852 C CA . GLN A 1 109 ? 2.356 1.188 -3.908 1.00 92.81 109 GLN A CA 1
ATOM 853 C C . GLN A 1 109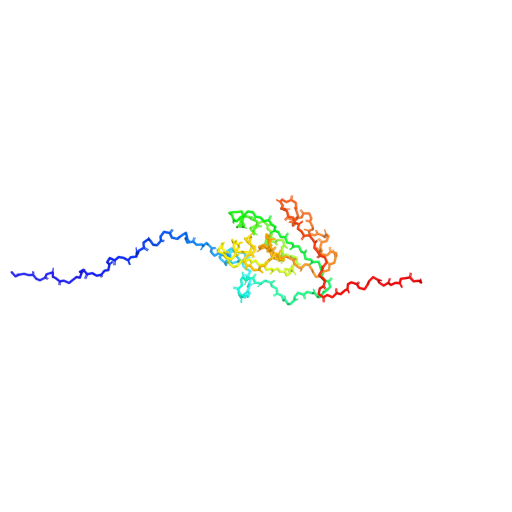 ? 2.512 -0.323 -3.922 1.00 92.81 109 GLN A C 1
ATOM 855 O O . GLN A 1 109 ? 2.759 -0.927 -2.885 1.00 92.81 109 GLN A O 1
ATOM 860 N N . ILE A 1 110 ? 2.430 -0.906 -5.107 1.00 92.38 110 ILE A N 1
ATOM 861 C CA . ILE A 1 110 ? 2.538 -2.340 -5.350 1.00 92.38 110 ILE A CA 1
ATOM 862 C C . ILE A 1 110 ? 3.744 -2.575 -6.255 1.00 92.38 110 ILE A C 1
ATOM 864 O O . ILE A 1 110 ? 3.986 -1.812 -7.193 1.00 92.38 110 ILE A O 1
ATOM 868 N N . GLN A 1 111 ? 4.515 -3.609 -5.941 1.00 91.50 111 GLN A N 1
ATOM 869 C CA . GLN A 1 111 ? 5.814 -3.894 -6.538 1.00 91.50 111 GLN A CA 1
ATOM 870 C C . GLN A 1 111 ? 5.850 -5.359 -6.985 1.00 91.50 111 GLN A C 1
ATOM 872 O O . GLN A 1 111 ? 6.312 -6.223 -6.236 1.00 91.50 111 GLN A O 1
ATOM 877 N N . PRO A 1 112 ? 5.332 -5.667 -8.185 1.00 88.94 112 PRO A N 1
ATOM 878 C CA . PRO A 1 112 ? 5.545 -6.972 -8.785 1.00 88.94 112 PRO A CA 1
ATOM 879 C C . PRO A 1 112 ? 7.040 -7.254 -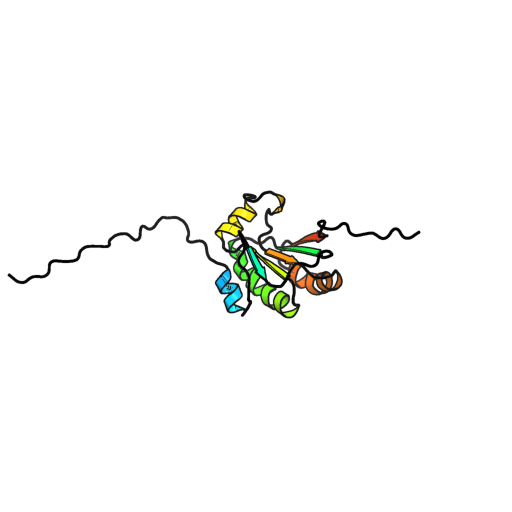8.945 1.00 88.94 112 PRO A C 1
ATOM 881 O O . PRO A 1 112 ? 7.824 -6.360 -9.272 1.00 88.94 112 PRO A O 1
ATOM 884 N N . SER A 1 113 ? 7.424 -8.508 -8.747 1.00 87.50 113 SER A N 1
ATOM 885 C CA . SER A 1 113 ? 8.802 -8.977 -8.872 1.00 87.50 113 SER A CA 1
ATOM 886 C C . SER A 1 113 ? 9.281 -9.045 -10.325 1.00 87.50 113 SER A C 1
ATOM 888 O O . SER A 1 113 ? 10.480 -8.937 -10.567 1.00 87.50 113 SER A O 1
ATOM 890 N N . CYS A 1 114 ? 8.366 -9.187 -11.291 1.00 84.19 114 CYS A N 1
ATOM 891 C CA . CYS A 1 114 ? 8.665 -9.217 -12.723 1.00 84.19 114 CYS A CA 1
ATOM 892 C C . CYS A 1 114 ? 7.491 -8.709 -13.584 1.00 84.19 114 CYS A C 1
ATOM 894 O O . CYS A 1 114 ? 6.389 -8.456 -13.084 1.00 84.19 114 CYS A O 1
ATOM 896 N N . MET A 1 115 ? 7.723 -8.573 -14.895 1.00 82.94 115 MET A N 1
ATOM 897 C CA . MET A 1 115 ? 6.709 -8.139 -15.867 1.00 82.94 115 MET A CA 1
ATOM 898 C C . MET A 1 115 ? 5.528 -9.109 -15.945 1.00 82.94 115 MET A C 1
ATOM 900 O O . MET A 1 115 ? 4.381 -8.685 -16.003 1.00 82.94 115 MET A O 1
ATOM 904 N N . GLU A 1 116 ? 5.789 -10.413 -15.931 1.00 85.50 116 GLU A N 1
ATOM 905 C CA . GLU A 1 116 ? 4.757 -11.441 -16.049 1.00 85.50 116 GLU A CA 1
ATOM 906 C C . GLU A 1 116 ? 3.768 -11.351 -14.885 1.00 85.50 116 GLU A C 1
ATOM 908 O O . GLU A 1 116 ? 2.558 -11.363 -15.102 1.00 85.50 116 GLU A O 1
ATOM 913 N N . GLN A 1 117 ? 4.277 -11.170 -13.660 1.00 85.69 117 GLN A N 1
ATOM 914 C CA . GLN A 1 117 ? 3.446 -10.947 -12.479 1.00 85.69 117 GLN A CA 1
ATOM 915 C C . GLN A 1 117 ? 2.679 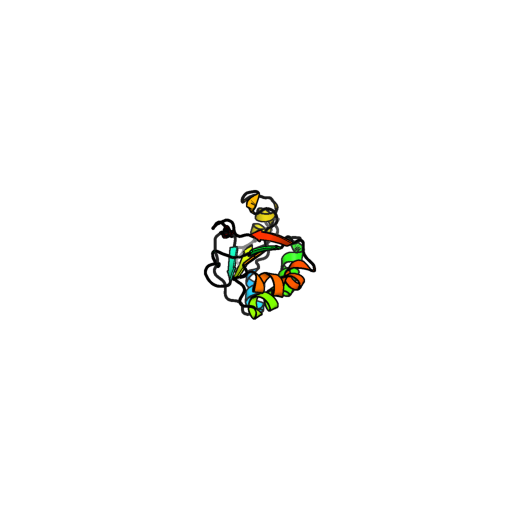-9.619 -12.582 1.00 85.69 117 GLN A C 1
ATOM 917 O O . GLN A 1 117 ? 1.521 -9.539 -12.174 1.00 85.69 117 GLN A O 1
ATOM 922 N N . ALA A 1 118 ? 3.293 -8.582 -13.158 1.00 84.06 118 ALA A N 1
ATOM 923 C CA . ALA A 1 118 ? 2.639 -7.297 -13.369 1.00 84.06 118 ALA A CA 1
ATOM 924 C C . ALA A 1 118 ? 1.439 -7.417 -14.328 1.00 84.06 118 ALA A C 1
ATOM 926 O O . ALA A 1 118 ? 0.346 -6.971 -13.989 1.00 84.06 118 ALA A O 1
ATOM 927 N N . VAL A 1 119 ? 1.626 -8.077 -15.474 1.00 83.75 119 VAL A N 1
ATOM 928 C CA . VAL A 1 119 ? 0.589 -8.297 -16.498 1.00 83.75 119 VAL A CA 1
ATOM 929 C C . VAL A 1 119 ? -0.510 -9.228 -15.988 1.00 83.75 119 VAL A C 1
ATOM 931 O O . VAL A 1 119 ? -1.690 -8.956 -16.181 1.00 83.75 119 VAL A O 1
ATOM 934 N N . GLN A 1 120 ? -0.149 -10.308 -15.287 1.00 85.56 120 GLN A N 1
ATOM 935 C CA . GLN A 1 120 ? -1.116 -11.280 -14.765 1.00 85.56 120 GLN A CA 1
ATOM 936 C C . GLN A 1 120 ? -2.133 -10.650 -13.801 1.00 85.56 120 GLN A C 1
ATOM 938 O O . GLN A 1 120 ? -3.271 -11.115 -13.705 1.00 85.56 120 GLN A O 1
ATOM 943 N N . HIS A 1 121 ? -1.724 -9.610 -13.076 1.00 82.69 121 HIS A N 1
ATOM 944 C CA . HIS A 1 121 ? -2.544 -8.971 -12.052 1.00 82.69 121 HIS A CA 1
ATOM 945 C C . HIS A 1 121 ? -2.993 -7.550 -12.425 1.00 82.69 121 HIS A C 1
ATOM 947 O O . HIS A 1 121 ? -3.681 -6.914 -11.624 1.00 82.69 121 HIS A O 1
ATOM 953 N N . GLU A 1 122 ? -2.673 -7.069 -13.632 1.00 78.12 122 GLU A N 1
ATOM 954 C CA . GLU A 1 122 ? -2.989 -5.712 -14.092 1.00 78.12 122 GLU A CA 1
ATOM 955 C C . GLU A 1 122 ? -4.493 -5.430 -14.018 1.00 78.12 122 GLU A C 1
ATOM 957 O O . GLU A 1 122 ? -4.903 -4.500 -13.331 1.00 78.12 122 GLU A O 1
ATOM 962 N N . ASP A 1 123 ? -5.334 -6.271 -14.622 1.00 73.62 123 ASP A N 1
ATOM 963 C CA . ASP A 1 123 ? -6.787 -6.048 -14.678 1.00 73.62 123 ASP A CA 1
ATOM 964 C C . ASP A 1 123 ? -7.429 -5.900 -13.289 1.00 73.62 123 ASP A C 1
ATOM 966 O O . ASP A 1 123 ? -8.363 -5.118 -13.089 1.00 73.62 123 ASP A O 1
ATOM 970 N N . PHE A 1 124 ? -6.902 -6.622 -12.301 1.00 70.88 124 PHE A N 1
ATOM 971 C CA . PHE A 1 124 ? -7.413 -6.607 -10.934 1.00 70.88 124 PHE A CA 1
ATOM 972 C C . PHE A 1 124 ? -6.910 -5.415 -10.123 1.00 70.88 124 PHE A C 1
ATOM 974 O O . PHE A 1 124 ? -7.635 -4.885 -9.280 1.00 70.88 124 PHE A O 1
ATOM 981 N N . ILE A 1 125 ? -5.672 -4.997 -10.374 1.00 70.25 125 ILE A N 1
ATOM 982 C CA . ILE A 1 125 ? -5.046 -3.862 -9.699 1.00 70.25 125 ILE A CA 1
ATOM 983 C C . ILE A 1 125 ? -5.550 -2.538 -10.304 1.00 70.25 125 ILE A C 1
ATOM 985 O O . ILE A 1 125 ? -5.742 -1.561 -9.577 1.00 70.25 125 ILE A O 1
ATOM 989 N N . VAL A 1 126 ? -5.803 -2.516 -11.617 1.00 66.75 126 VAL A N 1
ATOM 990 C CA . VAL A 1 126 ? -6.131 -1.325 -12.417 1.00 66.75 126 VAL A CA 1
ATOM 991 C C . VAL A 1 126 ? -7.632 -1.120 -12.608 1.00 66.75 126 VAL A C 1
ATOM 993 O O . VAL A 1 126 ? -8.085 0.021 -12.608 1.00 66.75 126 VAL A O 1
ATOM 996 N N . GLY A 1 127 ? -8.428 -2.186 -12.714 1.00 60.66 127 GLY A N 1
ATOM 997 C CA . GLY A 1 127 ? -9.822 -2.122 -13.174 1.00 60.66 127 GLY A CA 1
ATOM 998 C C . GLY A 1 127 ? -10.711 -1.035 -12.536 1.00 60.66 127 GLY A C 1
ATOM 999 O O . GLY A 1 127 ? -11.393 -0.322 -13.275 1.00 60.66 127 GLY A O 1
ATOM 1000 N N . PRO A 1 128 ? -10.734 -0.854 -11.199 1.00 61.22 128 PRO A N 1
ATOM 1001 C CA . PRO A 1 128 ? -11.564 0.168 -10.556 1.00 61.22 128 PRO A CA 1
ATOM 1002 C C . PRO A 1 128 ? -10.811 1.432 -10.103 1.00 61.22 128 PRO A C 1
ATOM 1004 O O . PRO A 1 128 ? -11.439 2.327 -9.528 1.00 61.22 128 PRO A O 1
ATOM 1007 N N . TYR A 1 129 ? -9.495 1.530 -10.323 1.00 65.06 129 TYR A N 1
ATOM 1008 C CA . TYR A 1 129 ? -8.654 2.578 -9.735 1.00 65.06 129 TYR A CA 1
ATOM 1009 C C . TYR A 1 129 ? -7.830 3.319 -10.788 1.00 65.06 129 TYR A C 1
ATOM 1011 O O . TYR A 1 129 ? -7.424 2.762 -11.801 1.00 65.06 129 TYR A O 1
ATOM 1019 N N . TYR A 1 130 ? -7.529 4.594 -10.533 1.00 58.41 130 TYR A N 1
ATOM 1020 C CA . TYR A 1 130 ? -6.514 5.282 -11.327 1.00 58.41 130 TYR A CA 1
ATOM 1021 C C . TYR A 1 130 ? -5.153 4.699 -10.957 1.00 58.41 130 TYR A C 1
ATOM 1023 O O . TYR A 1 130 ? -4.657 4.940 -9.852 1.00 58.41 130 TYR A O 1
ATOM 1031 N N . VAL A 1 131 ? -4.575 3.923 -11.875 1.00 61.12 131 VAL A N 1
ATOM 1032 C CA . VAL A 1 131 ? -3.255 3.326 -11.693 1.00 61.12 131 VAL A CA 1
ATOM 1033 C C . VAL A 1 131 ? -2.228 4.047 -12.530 1.00 61.12 131 VAL A C 1
ATOM 1035 O O . VAL A 1 131 ? -2.387 4.266 -13.729 1.00 61.12 131 VAL A O 1
ATOM 1038 N N . TYR A 1 132 ? -1.146 4.409 -11.858 1.00 60.00 132 TYR A N 1
ATOM 1039 C CA . TYR A 1 132 ? 0.030 4.943 -12.500 1.00 60.00 132 TYR A CA 1
ATOM 1040 C C . TYR A 1 132 ? 1.125 3.880 -12.507 1.00 60.00 132 TYR A C 1
ATOM 1042 O O . TYR A 1 132 ? 1.590 3.474 -11.441 1.00 60.00 132 TYR A O 1
ATOM 1050 N N . VAL A 1 133 ? 1.520 3.435 -13.702 1.00 66.06 133 VAL A N 1
ATOM 1051 C CA . VAL A 1 133 ? 2.600 2.462 -13.901 1.00 66.06 133 VAL A CA 1
ATOM 1052 C C . VAL A 1 133 ? 3.892 3.211 -14.198 1.00 66.06 133 VAL A C 1
ATOM 1054 O O . VAL A 1 133 ? 3.930 4.063 -15.090 1.00 66.06 133 VAL A O 1
ATOM 1057 N N . ARG A 1 134 ? 4.970 2.897 -13.477 1.00 60.84 134 ARG A N 1
ATOM 1058 C CA . ARG A 1 134 ? 6.324 3.276 -13.899 1.00 60.84 134 ARG A CA 1
ATOM 1059 C C . ARG A 1 134 ? 7.265 2.080 -13.855 1.00 60.84 134 ARG A C 1
ATOM 1061 O O . ARG A 1 134 ? 7.181 1.306 -12.902 1.00 60.84 134 ARG A O 1
ATOM 1068 N N . PRO A 1 135 ? 8.204 1.973 -14.809 1.00 60.44 135 PRO A N 1
ATOM 1069 C CA . PRO A 1 135 ? 9.384 1.149 -14.594 1.00 60.44 135 PRO A CA 1
ATOM 1070 C C . PRO A 1 135 ? 10.139 1.672 -13.365 1.00 60.44 135 PRO A C 1
ATOM 1072 O O . PRO A 1 135 ? 10.222 2.890 -13.152 1.00 60.44 135 PRO A O 1
ATOM 1075 N N . ASN A 1 136 ? 10.657 0.772 -12.532 1.00 61.22 136 ASN A N 1
ATOM 1076 C CA . ASN A 1 136 ? 11.495 1.157 -11.405 1.00 61.22 136 ASN A CA 1
ATOM 1077 C C . ASN A 1 136 ? 12.846 1.683 -11.922 1.00 61.22 136 ASN A C 1
ATOM 1079 O O . ASN A 1 136 ? 13.776 0.929 -12.156 1.00 61.22 136 ASN A O 1
ATOM 1083 N N . LEU A 1 137 ? 12.956 3.002 -12.106 1.00 53.97 137 LEU A N 1
ATOM 1084 C CA . LEU A 1 137 ? 14.159 3.662 -12.640 1.00 53.97 137 LEU A CA 1
ATOM 1085 C C . LEU A 1 137 ? 15.339 3.711 -11.652 1.00 53.97 137 LEU A C 1
ATOM 1087 O O . LEU A 1 137 ? 16.349 4.345 -11.956 1.00 53.97 137 LEU A O 1
ATOM 1091 N N . ALA A 1 138 ? 15.228 3.086 -10.472 1.00 52.84 138 ALA A N 1
ATOM 1092 C CA . ALA A 1 138 ? 16.364 2.930 -9.562 1.00 52.84 138 ALA A CA 1
ATOM 1093 C C . ALA A 1 138 ? 17.512 2.135 -10.210 1.00 52.84 138 ALA A C 1
ATOM 1095 O O . ALA A 1 138 ? 18.663 2.309 -9.813 1.00 52.84 138 ALA A O 1
ATOM 1096 N N . TYR A 1 139 ? 17.207 1.342 -11.242 1.00 48.44 139 TYR A N 1
ATOM 1097 C CA . TYR A 1 139 ? 18.177 0.672 -12.093 1.00 48.44 139 TYR A CA 1
ATOM 1098 C C . TYR A 1 139 ? 17.728 0.819 -13.554 1.00 48.44 139 TYR A C 1
ATOM 1100 O O . TYR A 1 139 ? 16.563 0.561 -13.862 1.00 48.44 139 TYR A O 1
ATOM 1108 N N . PRO A 1 140 ? 18.581 1.331 -14.461 1.00 38.50 140 PRO A N 1
ATOM 1109 C CA . PRO A 1 140 ? 18.216 1.448 -15.864 1.00 38.50 140 PRO A CA 1
ATOM 1110 C C . PRO A 1 140 ? 17.893 0.056 -16.405 1.00 38.50 140 PRO A C 1
ATOM 1112 O O . PRO A 1 140 ? 18.691 -0.866 -16.262 1.00 38.50 140 PRO A O 1
ATOM 1115 N N . ILE A 1 141 ? 16.723 -0.073 -17.031 1.00 45.78 141 ILE A N 1
ATOM 1116 C CA . ILE A 1 141 ? 16.407 -1.225 -17.870 1.00 45.78 141 ILE A CA 1
ATOM 1117 C C . ILE A 1 141 ? 17.475 -1.234 -18.961 1.00 45.78 141 ILE A C 1
ATOM 1119 O O . ILE A 1 141 ? 17.525 -0.311 -19.778 1.00 45.78 141 ILE A O 1
ATOM 1123 N N . ASP A 1 142 ? 18.357 -2.230 -18.931 1.00 42.56 142 ASP A N 1
ATOM 1124 C CA . ASP A 1 142 ? 19.268 -2.501 -20.033 1.00 42.56 142 ASP A CA 1
ATOM 1125 C C . ASP A 1 142 ? 18.401 -2.972 -21.202 1.00 42.56 142 ASP A C 1
ATOM 1127 O O . ASP A 1 142 ? 17.999 -4.135 -21.295 1.00 42.56 142 ASP A O 1
ATOM 1131 N N . TYR A 1 143 ? 18.001 -2.026 -22.052 1.00 45.03 143 TYR A N 1
ATOM 1132 C CA . TYR A 1 143 ? 17.442 -2.333 -23.358 1.00 45.03 143 TYR A CA 1
ATOM 1133 C C . TYR A 1 143 ? 18.600 -2.875 -24.177 1.00 45.03 143 TYR A C 1
ATOM 1135 O O . TYR A 1 143 ? 19.200 -2.113 -24.929 1.00 45.03 143 TYR A O 1
ATOM 1143 N N . GLY A 1 144 ? 18.949 -4.146 -23.956 1.00 40.50 144 GLY A N 1
ATOM 1144 C CA . GLY A 1 144 ? 20.071 -4.790 -24.618 1.00 40.50 144 GLY A CA 1
ATOM 1145 C C . GLY A 1 144 ? 20.063 -4.404 -26.088 1.00 40.50 144 GLY A C 1
ATOM 1146 O O . GLY A 1 144 ? 19.133 -4.759 -26.818 1.00 40.50 144 GLY A O 1
ATOM 1147 N N . GLU A 1 145 ? 21.048 -3.599 -26.487 1.00 36.38 145 GLU A N 1
ATOM 1148 C CA . GLU A 1 145 ? 21.208 -3.180 -27.868 1.00 36.38 145 GLU A CA 1
ATOM 1149 C C . GLU A 1 145 ? 21.478 -4.450 -28.675 1.00 36.38 145 GLU A C 1
ATOM 1151 O O . GLU A 1 145 ? 22.573 -5.013 -28.676 1.00 36.38 145 GLU A O 1
ATOM 1156 N N . THR A 1 146 ? 20.435 -4.968 -29.316 1.00 45.59 146 THR A N 1
ATOM 1157 C CA . THR A 1 146 ? 20.579 -5.990 -30.337 1.00 45.59 146 THR A CA 1
ATOM 1158 C C . THR A 1 146 ? 21.108 -5.331 -31.604 1.00 45.59 146 THR A C 1
ATOM 1160 O O . THR A 1 146 ? 20.340 -4.652 -32.287 1.00 45.59 146 THR A O 1
ATOM 1163 N N . GLY A 1 147 ? 22.368 -5.624 -31.941 1.00 38.09 147 GLY A N 1
ATOM 1164 C CA . GLY A 1 147 ? 22.887 -5.617 -33.316 1.00 38.09 147 GLY A CA 1
ATOM 1165 C C . GLY A 1 147 ? 23.813 -4.472 -33.680 1.00 38.09 147 GLY A C 1
ATOM 1166 O O . GLY A 1 147 ? 23.284 -3.404 -34.049 1.00 38.09 147 GLY A O 1
#

Secondary structure (DSSP, 8-state):
-----------------S--PPBSHHHHHHTT---EE-SSEEEESSSPPTT-EEEEEE--GGGHHHHHHHHHHHHHHTT-EEEEESBHHHHHHHHTTTT-GGGTT-SEEEE-SSHHHHHHHHHHHHTTSEEEEEE-TTS--------

pLDDT: mean 77.45, std 19.79, range [36.25, 96.19]